Protein AF-A0A4R3L6X6-F1 (afdb_monomer_lite)

Structure (mmCIF, N/CA/C/O backbone):
data_AF-A0A4R3L6X6-F1
#
_entry.id   AF-A0A4R3L6X6-F1
#
loop_
_atom_site.group_PDB
_atom_site.id
_atom_site.type_symbol
_atom_site.label_atom_id
_atom_site.label_alt_id
_atom_site.label_comp_id
_atom_site.label_asym_id
_atom_site.label_entity_id
_atom_site.label_seq_id
_atom_site.pdbx_PDB_ins_code
_atom_site.Cartn_x
_atom_site.Cartn_y
_atom_site.Cartn_z
_atom_site.occupancy
_atom_site.B_iso_or_equiv
_atom_site.auth_seq_id
_atom_site.auth_comp_id
_atom_site.auth_asym_id
_atom_site.auth_atom_id
_atom_site.pdbx_PDB_model_num
ATOM 1 N N . MET A 1 1 ? -3.323 -4.520 37.697 1.00 47.69 1 MET A N 1
ATOM 2 C CA . MET A 1 1 ? -4.246 -3.648 36.949 1.00 47.69 1 MET A CA 1
ATOM 3 C C . MET A 1 1 ? -5.289 -4.576 36.377 1.00 47.69 1 MET A C 1
ATOM 5 O O . MET A 1 1 ? -4.980 -5.301 35.446 1.00 47.69 1 MET A O 1
ATOM 9 N N . ASP A 1 2 ? -6.431 -4.648 37.049 1.00 52.91 2 ASP A N 1
ATOM 10 C CA . ASP A 1 2 ? -7.557 -5.523 36.722 1.00 52.91 2 ASP A CA 1
ATOM 11 C C . ASP A 1 2 ? -8.732 -4.599 36.399 1.00 52.91 2 ASP A C 1
ATOM 13 O O . ASP A 1 2 ? -9.003 -3.689 37.186 1.00 52.91 2 ASP A O 1
ATOM 17 N N . GLY A 1 3 ? -9.368 -4.781 35.240 1.00 54.34 3 GLY A N 1
ATOM 18 C CA . GLY A 1 3 ? -10.555 -4.008 34.848 1.00 54.34 3 GLY A CA 1
ATOM 19 C C . GLY A 1 3 ? -10.477 -3.260 33.514 1.00 54.34 3 GLY A C 1
ATOM 20 O O . GLY A 1 3 ? -10.998 -2.153 33.422 1.00 54.34 3 GLY A O 1
ATOM 21 N N . ALA A 1 4 ? -9.851 -3.830 32.482 1.00 63.88 4 ALA A N 1
ATOM 22 C CA . ALA A 1 4 ? -10.070 -3.375 31.109 1.00 63.88 4 ALA A CA 1
ATOM 23 C C . ALA A 1 4 ? -10.874 -4.444 30.362 1.00 63.88 4 ALA A C 1
ATOM 25 O O . ALA A 1 4 ? -10.351 -5.513 30.053 1.00 63.88 4 ALA A O 1
ATOM 26 N N . GLU A 1 5 ? -12.151 -4.168 30.107 1.00 60.50 5 GLU A N 1
ATOM 27 C CA . GLU A 1 5 ? -12.946 -4.960 29.171 1.00 60.50 5 GLU A CA 1
ATOM 28 C C . GLU A 1 5 ? -12.615 -4.512 27.737 1.00 60.50 5 GLU A C 1
ATOM 30 O O . GLU A 1 5 ? -12.480 -3.307 27.492 1.00 60.50 5 GLU A O 1
ATOM 35 N N . PRO A 1 6 ? -12.435 -5.441 26.780 1.00 65.06 6 PRO A N 1
ATOM 36 C CA . PRO A 1 6 ? -12.197 -5.073 25.392 1.00 65.06 6 PRO A CA 1
ATOM 37 C C . PRO A 1 6 ? -13.411 -4.321 24.841 1.00 65.06 6 PRO A C 1
ATOM 39 O O . PRO A 1 6 ? -14.552 -4.717 25.070 1.00 65.06 6 PRO A O 1
ATOM 42 N N . LEU A 1 7 ? -13.166 -3.243 24.093 1.00 62.31 7 LEU A N 1
ATOM 43 C CA . LEU A 1 7 ? -14.215 -2.530 23.365 1.00 62.31 7 LEU A CA 1
ATOM 44 C C . LEU A 1 7 ? -14.838 -3.493 22.341 1.00 62.31 7 LEU A C 1
ATOM 46 O O . LEU A 1 7 ? -14.224 -3.819 21.326 1.00 62.31 7 LEU A O 1
ATOM 50 N N . THR A 1 8 ? -16.045 -3.975 22.628 1.00 59.41 8 THR A N 1
ATOM 51 C CA . THR A 1 8 ? -16.768 -4.970 21.819 1.00 59.41 8 THR A CA 1
ATOM 52 C C . THR A 1 8 ? -17.422 -4.387 20.563 1.00 59.41 8 THR A C 1
ATOM 54 O O . THR A 1 8 ? -17.894 -5.146 19.727 1.00 59.41 8 THR A O 1
ATOM 57 N N . ASP A 1 9 ? -17.399 -3.063 20.387 1.00 61.09 9 ASP A N 1
ATOM 58 C CA . ASP A 1 9 ? -18.007 -2.353 19.250 1.00 61.09 9 ASP A CA 1
ATOM 59 C C . ASP A 1 9 ? -16.953 -1.857 18.243 1.00 61.09 9 ASP A C 1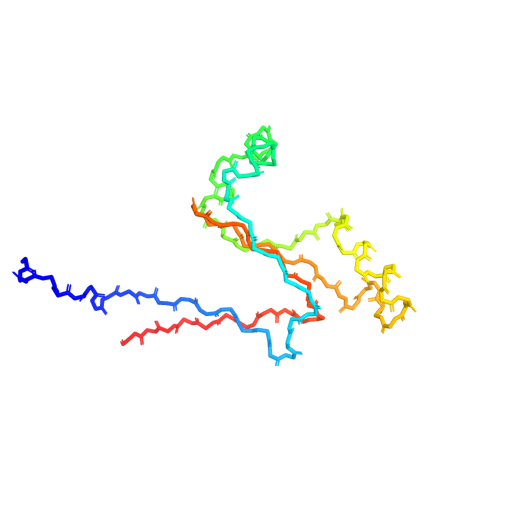
ATOM 61 O O . ASP A 1 9 ? -16.968 -0.718 17.772 1.00 61.09 9 ASP A O 1
ATOM 65 N N . THR A 1 10 ? -15.956 -2.695 17.948 1.00 71.75 10 THR A N 1
ATOM 66 C CA . THR A 1 10 ? -14.983 -2.381 16.895 1.00 71.75 10 THR A CA 1
ATOM 67 C C . THR A 1 10 ? -15.480 -2.937 15.569 1.00 71.75 10 THR A C 1
ATOM 69 O O . THR A 1 10 ? -15.375 -4.128 15.289 1.00 71.75 10 THR A O 1
ATOM 72 N N . LYS A 1 11 ? -16.021 -2.056 14.720 1.00 78.56 11 LYS A N 1
ATOM 73 C CA . LYS A 1 11 ? -16.269 -2.396 13.314 1.00 78.56 11 LYS A CA 1
ATOM 74 C C . LYS A 1 11 ? -14.946 -2.758 12.661 1.00 78.56 11 LYS A C 1
ATOM 76 O O . LYS A 1 11 ? -14.022 -1.943 12.631 1.00 78.56 11 LYS A O 1
ATOM 81 N N . LYS A 1 12 ? -14.864 -3.962 12.108 1.00 85.75 12 LYS A N 1
ATOM 82 C CA . LYS A 1 12 ? -13.665 -4.439 11.427 1.00 85.75 12 LYS A CA 1
ATOM 83 C C . LYS A 1 12 ? -13.908 -4.445 9.924 1.00 85.75 12 LYS A C 1
ATOM 85 O O . LYS A 1 12 ? -14.891 -4.990 9.436 1.00 85.75 12 LYS A O 1
ATOM 90 N N . ILE A 1 13 ? -12.995 -3.826 9.181 1.00 88.38 13 ILE A N 1
ATOM 91 C CA . ILE A 1 13 ? -12.999 -3.852 7.716 1.00 88.38 13 ILE A CA 1
ATOM 92 C C . ILE A 1 13 ? -11.895 -4.804 7.272 1.00 88.38 13 ILE A C 1
ATOM 94 O O . ILE A 1 13 ? -10.739 -4.652 7.663 1.00 88.38 13 ILE A O 1
ATOM 98 N N . VAL A 1 14 ? -12.251 -5.799 6.465 1.00 91.19 14 VAL A N 1
ATOM 99 C CA . VAL A 1 14 ? -11.319 -6.785 5.918 1.00 91.19 14 VAL A CA 1
ATOM 100 C C . VAL A 1 14 ? -11.187 -6.572 4.418 1.00 91.19 14 VAL A C 1
ATOM 102 O O . VAL A 1 14 ? -12.180 -6.581 3.695 1.00 91.19 14 VAL A O 1
ATOM 105 N N . PHE A 1 15 ? -9.947 -6.430 3.956 1.00 92.44 15 PHE A N 1
ATOM 106 C CA . PHE A 1 15 ? -9.597 -6.404 2.539 1.00 92.44 15 PHE A CA 1
ATOM 107 C C . PHE A 1 15 ? -9.010 -7.759 2.155 1.00 92.44 15 PHE A C 1
ATOM 109 O O . PHE A 1 15 ? -7.914 -8.114 2.589 1.00 92.44 15 PHE A O 1
ATOM 116 N N . LYS A 1 16 ? -9.751 -8.538 1.367 1.00 94.44 16 LYS A N 1
ATOM 117 C CA . LYS A 1 16 ? -9.372 -9.902 0.996 1.00 94.44 16 LYS A CA 1
ATOM 118 C C . LYS A 1 16 ? -8.954 -9.974 -0.469 1.00 94.44 16 LYS A C 1
ATOM 120 O O . LYS A 1 16 ? -9.765 -9.767 -1.367 1.00 94.44 16 LYS A O 1
ATOM 125 N N . PHE A 1 17 ? -7.691 -10.310 -0.705 1.00 94.00 17 PHE A N 1
ATOM 126 C CA . PHE A 1 17 ? -7.168 -10.630 -2.032 1.00 94.00 17 PHE A CA 1
ATOM 127 C C . PHE A 1 17 ? -7.345 -12.134 -2.276 1.00 94.00 17 PHE A C 1
ATOM 129 O O . PHE A 1 17 ? -6.497 -12.925 -1.875 1.00 94.00 17 PHE A O 1
ATOM 136 N N . GLU A 1 18 ? -8.477 -12.529 -2.869 1.00 89.25 18 GLU A N 1
ATOM 137 C CA . GLU A 1 18 ? -8.898 -13.941 -3.002 1.00 89.25 18 GLU A CA 1
ATOM 138 C C . GLU A 1 18 ? -7.858 -14.837 -3.686 1.00 89.25 18 GLU A C 1
ATOM 140 O O . GLU A 1 18 ? -7.605 -15.950 -3.237 1.00 89.25 18 GLU A O 1
ATOM 145 N N . GLU A 1 19 ? -7.212 -14.336 -4.738 1.00 87.56 19 GLU A N 1
ATOM 146 C CA . GLU A 1 19 ? -6.183 -15.078 -5.482 1.00 87.56 19 GLU A CA 1
ATOM 147 C C . GLU A 1 19 ? -4.763 -14.830 -4.946 1.00 87.56 19 GLU A C 1
ATOM 149 O O . GLU A 1 19 ? -3.776 -15.261 -5.538 1.00 87.56 19 GLU A O 1
ATOM 154 N N . GLY A 1 20 ? -4.653 -14.140 -3.809 1.00 90.94 20 GLY A N 1
ATOM 155 C CA . GLY A 1 20 ? -3.399 -13.877 -3.124 1.00 90.94 20 GLY A CA 1
ATOM 156 C C . GLY A 1 20 ? -2.731 -12.544 -3.464 1.00 90.94 20 GLY A C 1
ATOM 157 O O . GLY A 1 20 ? -3.168 -11.740 -4.296 1.00 90.94 20 GLY A O 1
ATOM 158 N N . VAL A 1 21 ? -1.638 -12.315 -2.742 1.00 95.94 21 VAL A N 1
ATOM 159 C CA . VAL A 1 21 ? -0.748 -11.163 -2.881 1.00 95.94 21 VAL A CA 1
ATOM 160 C C . VAL A 1 21 ? 0.537 -11.638 -3.549 1.00 95.94 21 VAL A C 1
ATOM 162 O O . VAL A 1 21 ? 1.146 -12.604 -3.097 1.00 95.94 21 VAL A O 1
ATOM 165 N N . LEU A 1 22 ? 0.947 -10.958 -4.618 1.00 96.94 22 LEU A N 1
ATOM 166 C CA . LEU A 1 22 ? 2.158 -11.287 -5.373 1.00 96.94 22 LEU A CA 1
ATOM 167 C C . LEU A 1 22 ? 3.414 -10.688 -4.731 1.00 96.94 22 LEU A C 1
ATOM 169 O O . LEU A 1 22 ? 4.495 -11.266 -4.802 1.00 96.94 22 LEU A O 1
ATOM 173 N N . SER A 1 23 ? 3.278 -9.519 -4.105 1.00 97.44 23 SER A N 1
ATOM 174 C CA . SER A 1 23 ? 4.350 -8.866 -3.355 1.00 97.44 23 SER A CA 1
ATOM 175 C C . SER A 1 23 ? 3.762 -7.969 -2.268 1.00 97.44 23 SER A C 1
ATOM 177 O O . SER A 1 23 ? 2.704 -7.372 -2.467 1.00 97.44 23 SER A O 1
ATOM 179 N N . TYR A 1 24 ? 4.438 -7.895 -1.123 1.00 97.06 24 TYR A N 1
ATOM 180 C CA . TYR A 1 24 ? 3.991 -7.176 0.068 1.00 97.06 24 TYR A CA 1
ATOM 181 C C . TYR A 1 24 ? 5.156 -6.410 0.693 1.00 97.06 24 TYR A C 1
ATOM 183 O O . TYR A 1 24 ? 6.237 -6.973 0.885 1.00 97.06 24 TYR A O 1
ATOM 191 N N . ARG A 1 25 ? 4.916 -5.153 1.071 1.00 97.25 25 ARG A N 1
ATOM 192 C CA . ARG A 1 25 ? 5.789 -4.374 1.955 1.00 97.25 25 ARG A CA 1
ATOM 193 C C . ARG A 1 25 ? 4.962 -3.777 3.082 1.00 97.25 25 ARG A C 1
ATOM 195 O O . ARG A 1 25 ? 3.841 -3.329 2.866 1.00 97.25 25 ARG A O 1
ATOM 202 N N . ASN A 1 26 ? 5.555 -3.740 4.266 1.00 97.31 26 ASN A N 1
ATOM 203 C CA . ASN A 1 26 ? 5.059 -2.990 5.409 1.00 97.31 26 ASN A CA 1
ATOM 204 C C . ASN A 1 26 ? 6.179 -2.061 5.859 1.00 97.31 26 ASN A C 1
ATOM 206 O O . ASN A 1 26 ? 7.333 -2.484 5.960 1.00 97.31 26 ASN A O 1
ATOM 210 N N . THR A 1 27 ? 5.869 -0.788 6.030 1.00 97.44 27 THR A N 1
ATOM 211 C CA . THR A 1 27 ? 6.835 0.222 6.435 1.00 97.44 27 THR A CA 1
ATOM 212 C C . THR A 1 27 ? 6.196 1.125 7.470 1.00 97.44 27 THR A C 1
ATOM 214 O O . THR A 1 27 ? 5.095 1.626 7.260 1.00 97.44 27 THR A O 1
ATOM 217 N N . ASP A 1 28 ? 6.914 1.351 8.566 1.00 96.56 28 ASP A N 1
ATOM 218 C CA . ASP A 1 28 ? 6.568 2.364 9.559 1.00 96.56 28 ASP A CA 1
ATOM 219 C C . ASP A 1 28 ? 6.387 3.734 8.881 1.00 96.56 28 ASP A C 1
ATOM 221 O O . ASP A 1 28 ? 7.228 4.159 8.081 1.00 96.56 28 ASP A O 1
ATOM 225 N N . GLU A 1 29 ? 5.280 4.412 9.184 1.00 92.56 29 GLU A N 1
ATOM 226 C CA . GLU A 1 29 ? 4.913 5.707 8.591 1.00 92.56 29 GLU A CA 1
ATOM 227 C C . GLU A 1 29 ? 6.036 6.745 8.759 1.00 92.56 29 GLU A C 1
ATOM 229 O O . GLU A 1 29 ? 6.378 7.455 7.803 1.00 92.56 29 GLU A O 1
ATOM 234 N N . GLY A 1 30 ? 6.715 6.726 9.911 1.00 95.12 30 GLY A N 1
ATOM 235 C CA . GLY A 1 30 ? 7.805 7.638 10.248 1.00 95.12 30 GLY A CA 1
ATOM 236 C C . GLY A 1 30 ? 9.048 7.444 9.378 1.00 95.12 30 GLY A C 1
ATOM 237 O O . GLY A 1 30 ? 9.852 8.361 9.205 1.00 95.12 30 GLY A O 1
ATOM 238 N N . SER A 1 31 ? 9.189 6.284 8.735 1.00 96.94 31 SER A N 1
ATOM 239 C CA . SER A 1 31 ? 10.238 6.037 7.739 1.00 96.94 31 SER A CA 1
ATOM 240 C C . SER A 1 31 ? 9.911 6.633 6.361 1.00 96.94 31 SER A C 1
ATOM 242 O O . SER A 1 31 ? 10.773 6.677 5.479 1.00 96.94 31 SER A O 1
ATOM 244 N N . LEU A 1 32 ? 8.684 7.124 6.158 1.00 94.38 32 LEU A N 1
ATOM 245 C CA . LEU A 1 32 ? 8.173 7.649 4.891 1.00 94.38 32 LEU A CA 1
ATOM 246 C C . LEU A 1 32 ? 7.816 9.144 4.946 1.00 94.38 32 LEU A C 1
ATOM 248 O O . LEU A 1 32 ? 7.147 9.634 4.036 1.00 94.38 32 LEU A O 1
ATOM 252 N N . ILE A 1 33 ? 8.338 9.902 5.920 1.00 92.88 33 ILE A N 1
ATOM 253 C CA . ILE A 1 33 ? 8.061 11.344 6.114 1.00 92.88 33 ILE A CA 1
ATOM 254 C C . ILE A 1 33 ? 8.157 12.153 4.812 1.00 92.88 33 ILE A C 1
ATOM 256 O O . ILE A 1 33 ? 7.304 12.991 4.537 1.00 92.88 33 ILE A O 1
ATOM 260 N N . LYS A 1 34 ? 9.156 11.893 3.956 1.00 94.38 34 LYS A N 1
ATOM 261 C CA . LYS A 1 34 ? 9.286 12.603 2.669 1.00 94.38 34 LYS A CA 1
ATOM 262 C C . LYS A 1 34 ? 8.097 12.347 1.731 1.00 94.38 34 LYS A C 1
ATOM 264 O O . LYS A 1 34 ? 7.669 13.264 1.034 1.00 94.38 34 LYS A O 1
ATOM 269 N N . LYS A 1 35 ? 7.583 11.112 1.690 1.00 90.50 35 LYS A N 1
ATOM 270 C CA . LYS A 1 35 ? 6.417 10.727 0.878 1.00 90.50 35 LYS A CA 1
ATOM 271 C C . LYS A 1 35 ? 5.159 11.416 1.412 1.00 90.50 35 LYS A C 1
ATOM 273 O O . LYS A 1 35 ? 4.388 11.948 0.626 1.00 90.50 35 LYS A O 1
ATOM 278 N N . LEU A 1 36 ? 4.991 11.464 2.728 1.00 90.00 36 LEU A N 1
ATOM 279 C CA . LEU A 1 36 ? 3.825 12.073 3.373 1.00 90.00 36 LEU A CA 1
ATOM 280 C C . LEU A 1 36 ? 3.835 13.593 3.259 1.00 90.00 36 LEU A C 1
ATOM 282 O O . LEU A 1 36 ? 2.818 14.186 2.924 1.00 90.00 36 LEU A O 1
ATOM 286 N N . TYR A 1 37 ? 5.007 14.214 3.400 1.00 92.12 37 TYR A N 1
ATOM 287 C CA . TYR A 1 37 ? 5.185 15.633 3.112 1.00 92.12 37 TYR A CA 1
ATOM 288 C C . TYR A 1 37 ? 4.851 15.961 1.651 1.00 92.12 37 TYR A C 1
ATOM 290 O O . TYR A 1 37 ? 4.175 16.946 1.381 1.00 92.12 37 TYR A O 1
ATOM 298 N N . TYR A 1 38 ? 5.271 15.124 0.695 1.00 92.19 38 TYR A N 1
ATOM 299 C CA . TYR A 1 38 ? 4.857 15.287 -0.701 1.00 92.19 38 TYR A CA 1
ATOM 300 C C . TYR A 1 38 ? 3.332 15.202 -0.852 1.00 92.19 38 TYR A C 1
ATOM 302 O O . TYR A 1 38 ? 2.752 16.024 -1.558 1.00 92.19 38 TYR A O 1
ATOM 310 N N . LEU A 1 39 ? 2.681 14.243 -0.184 1.00 90.69 39 LEU A N 1
ATOM 311 C CA . LEU A 1 39 ? 1.225 14.144 -0.216 1.00 90.69 39 LEU A CA 1
ATOM 312 C C . LEU A 1 39 ? 0.576 15.413 0.331 1.00 90.69 39 LEU A C 1
ATOM 314 O O . LEU A 1 39 ? -0.274 15.945 -0.358 1.00 90.69 39 LEU A O 1
ATOM 318 N N . ASP A 1 40 ? 1.032 15.938 1.466 1.00 90.88 40 ASP A N 1
ATOM 319 C CA . ASP A 1 40 ? 0.509 17.167 2.080 1.00 90.88 40 ASP A CA 1
ATOM 32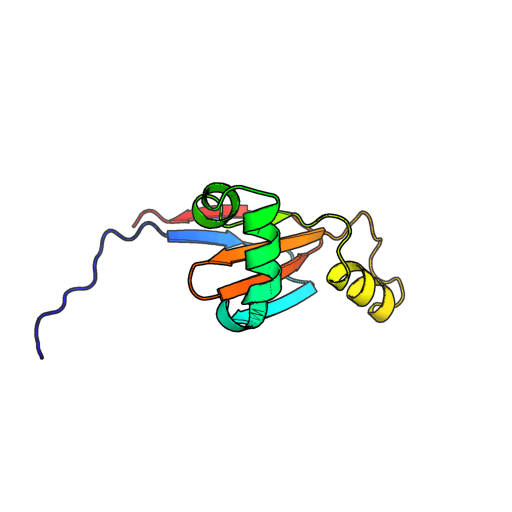0 C C . ASP A 1 40 ? 0.704 18.431 1.215 1.00 90.88 40 ASP A C 1
ATOM 322 O O . ASP A 1 40 ? -0.122 19.338 1.202 1.00 90.88 40 ASP A O 1
ATOM 326 N N . GLN A 1 41 ? 1.793 18.506 0.443 1.00 94.38 41 GLN A N 1
ATOM 327 C CA . GLN A 1 41 ? 2.035 19.644 -0.454 1.00 94.38 41 GLN A CA 1
ATOM 328 C C . GLN A 1 41 ? 1.170 19.617 -1.721 1.00 94.38 41 GLN A C 1
ATOM 330 O O . GLN A 1 41 ? 0.909 20.665 -2.314 1.00 94.38 41 GLN A O 1
ATOM 335 N N . HIS A 1 42 ? 0.768 18.430 -2.176 1.00 93.06 42 HIS A N 1
ATOM 336 C CA . HIS A 1 42 ? 0.044 18.249 -3.438 1.00 93.06 42 HIS A CA 1
ATOM 337 C C . HIS A 1 42 ? -1.439 17.912 -3.251 1.00 93.06 42 HIS A C 1
ATOM 339 O O . HIS A 1 42 ? -2.235 18.117 -4.168 1.00 93.06 42 HIS A O 1
ATOM 345 N N . TYR A 1 43 ? -1.801 17.417 -2.074 1.00 87.94 43 TYR A N 1
ATOM 346 C CA . TYR A 1 43 ? -3.126 16.986 -1.664 1.00 87.94 43 TYR A CA 1
ATOM 347 C C . TYR A 1 43 ? -3.351 17.441 -0.216 1.00 87.94 43 TYR A C 1
ATOM 349 O O . TYR A 1 43 ? -2.411 17.556 0.558 1.00 87.94 43 TYR A O 1
ATOM 357 N N . ASP A 1 44 ? -4.595 17.698 0.175 1.00 87.12 44 ASP A N 1
ATOM 358 C CA . ASP A 1 44 ? -4.900 18.029 1.574 1.00 87.12 44 ASP A CA 1
ATOM 359 C C . ASP A 1 44 ? -4.593 16.827 2.494 1.00 87.12 44 ASP A C 1
ATOM 361 O O . ASP A 1 44 ? -4.732 15.677 2.074 1.00 87.12 44 ASP A O 1
ATOM 365 N N . THR A 1 45 ? -4.249 17.062 3.763 1.00 85.31 45 THR A N 1
ATOM 366 C CA . THR A 1 45 ? -4.112 16.015 4.790 1.00 85.31 45 THR A CA 1
ATOM 367 C C . THR A 1 45 ? -5.355 15.117 4.861 1.00 85.31 45 THR A C 1
ATOM 369 O O . THR A 1 45 ? -5.242 13.908 5.081 1.00 85.31 45 THR A O 1
ATOM 372 N N . ALA A 1 46 ? -6.549 15.663 4.605 1.00 87.25 46 ALA A N 1
ATOM 373 C CA . ALA A 1 46 ? -7.788 14.882 4.535 1.00 87.25 46 ALA A CA 1
ATOM 374 C C . ALA A 1 46 ? -7.735 13.758 3.477 1.00 87.25 46 ALA A C 1
ATOM 376 O O . ALA A 1 46 ? -8.325 12.696 3.667 1.00 87.25 46 ALA A O 1
ATOM 377 N N . PHE A 1 47 ? -6.970 13.941 2.393 1.00 87.12 47 PHE A N 1
ATOM 378 C CA . PHE A 1 47 ? -6.864 12.972 1.301 1.00 87.12 47 PHE A CA 1
ATOM 379 C C . PHE A 1 47 ? -6.370 11.605 1.777 1.00 87.12 47 PHE A C 1
ATOM 381 O O . PHE A 1 47 ? -6.959 10.597 1.405 1.00 87.12 47 PHE A O 1
ATOM 388 N N . TYR A 1 48 ? -5.315 11.568 2.596 1.00 84.62 48 TYR A N 1
ATOM 389 C CA . TYR A 1 48 ? -4.684 10.324 3.053 1.00 84.62 48 TYR A CA 1
ATOM 390 C C . TYR A 1 48 ? -5.022 9.947 4.499 1.00 84.62 48 TYR A C 1
ATOM 392 O O . TYR A 1 48 ? -4.653 8.861 4.941 1.00 84.62 48 TYR A O 1
ATOM 400 N N . SER A 1 49 ? -5.717 10.822 5.234 1.00 83.94 49 SER A N 1
ATOM 401 C CA . SER A 1 49 ? -6.183 10.538 6.597 1.00 83.94 49 SER A CA 1
ATOM 402 C C . SER A 1 49 ? -7.636 10.044 6.658 1.00 83.94 49 SER A C 1
ATOM 404 O O . SER A 1 49 ? -7.956 9.255 7.544 1.00 83.94 49 SER A O 1
ATOM 406 N N . GLU A 1 50 ? -8.505 10.425 5.709 1.00 85.31 50 GLU A N 1
ATOM 407 C CA . GLU A 1 50 ? -9.895 9.932 5.635 1.00 85.31 50 GLU A CA 1
ATOM 408 C C . GLU A 1 50 ? -10.052 8.695 4.737 1.00 85.31 50 GLU A C 1
ATOM 410 O O . GLU A 1 50 ? -10.959 7.882 4.934 1.00 85.31 50 GLU A O 1
ATOM 415 N N . TRP A 1 51 ? -9.155 8.523 3.764 1.00 78.31 51 TRP A N 1
ATOM 416 C CA . TRP A 1 51 ? -9.122 7.371 2.867 1.00 78.31 51 TRP A CA 1
ATOM 417 C C . TRP A 1 51 ? -7.861 6.564 3.131 1.00 78.31 51 TRP A C 1
ATOM 419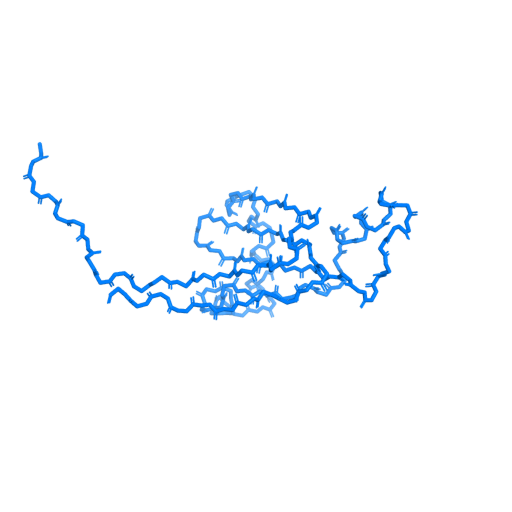 O O . TRP A 1 51 ? -6.758 7.093 3.064 1.00 78.31 51 TRP A O 1
ATOM 429 N N . THR A 1 52 ? -8.013 5.270 3.414 1.00 83.31 52 THR A N 1
ATOM 430 C CA . THR A 1 52 ? -6.855 4.417 3.714 1.00 83.31 52 THR A CA 1
ATOM 431 C C . THR A 1 52 ? -6.310 3.704 2.478 1.00 83.31 52 THR A C 1
ATOM 433 O O . THR A 1 52 ? -5.107 3.521 2.392 1.00 83.31 52 THR A O 1
ATOM 436 N N . LEU A 1 53 ? -7.147 3.330 1.499 1.00 91.75 53 LEU A N 1
ATOM 437 C CA . LEU A 1 53 ? -6.751 2.486 0.362 1.00 91.75 53 LEU A CA 1
ATOM 438 C C . LEU A 1 53 ? -6.673 3.264 -0.957 1.00 91.75 53 LEU A C 1
ATOM 440 O O . LEU A 1 53 ? -7.664 3.828 -1.419 1.00 91.75 53 LEU A O 1
ATOM 444 N N . PHE A 1 54 ? -5.524 3.171 -1.623 1.00 93.06 54 PHE A N 1
ATOM 445 C CA . PHE A 1 54 ? -5.245 3.807 -2.907 1.00 93.06 54 PHE A CA 1
ATOM 446 C C . PHE A 1 54 ? -4.739 2.805 -3.939 1.00 93.06 54 PHE A C 1
ATOM 448 O O . PHE A 1 54 ? -4.015 1.867 -3.614 1.00 93.06 54 PHE A O 1
ATOM 455 N N . LYS A 1 55 ? -5.063 3.048 -5.212 1.00 94.62 55 LYS A N 1
ATOM 456 C CA . LYS A 1 55 ? -4.387 2.416 -6.352 1.00 94.62 55 LYS A CA 1
ATOM 457 C C . LYS A 1 55 ? -3.310 3.365 -6.869 1.00 94.62 55 LYS A C 1
ATOM 459 O O . LYS A 1 55 ? -3.623 4.475 -7.297 1.00 94.62 55 LYS A O 1
ATOM 464 N N . VAL A 1 56 ? -2.057 2.927 -6.862 1.00 94.75 56 VAL A N 1
ATOM 465 C CA . VAL A 1 56 ? -0.916 3.750 -7.278 1.00 94.75 56 VAL A CA 1
ATOM 466 C C . VAL A 1 56 ? -0.800 3.763 -8.796 1.00 94.75 56 VAL A C 1
ATOM 468 O O . VAL A 1 56 ? -0.897 2.731 -9.458 1.00 94.75 56 VAL A O 1
ATOM 471 N N . LYS A 1 57 ? -0.562 4.946 -9.360 1.00 93.50 57 LYS A N 1
ATOM 472 C CA . LYS A 1 57 ? -0.234 5.128 -10.778 1.00 93.50 57 LYS A CA 1
ATOM 473 C C . LYS A 1 57 ? 1.256 5.393 -10.932 1.00 93.50 57 LYS A C 1
ATOM 475 O O . LYS A 1 57 ? 1.855 6.004 -10.057 1.00 93.50 57 LYS A O 1
ATOM 480 N N . HIS A 1 58 ? 1.834 4.917 -12.038 1.00 93.06 58 HIS A N 1
ATOM 481 C CA . HIS A 1 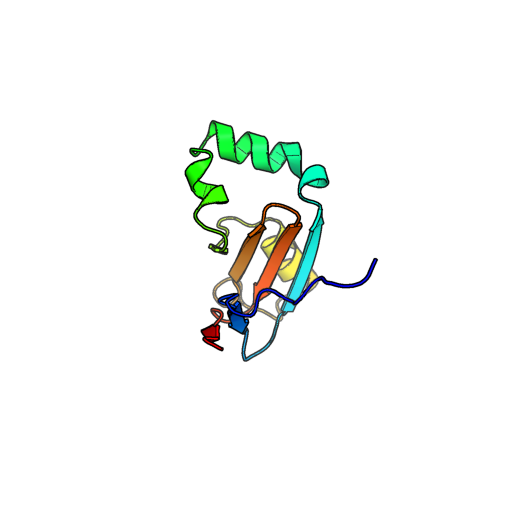58 ? 3.267 5.054 -12.337 1.00 93.06 58 HIS A CA 1
ATOM 482 C C . HIS A 1 58 ? 4.160 4.542 -11.194 1.00 93.06 58 HIS A C 1
ATOM 484 O O . HIS A 1 58 ? 5.029 5.246 -10.695 1.00 93.06 58 HIS A O 1
ATOM 490 N N . SER A 1 59 ? 3.892 3.320 -10.727 1.00 95.94 59 SER A N 1
ATOM 491 C CA . SER A 1 59 ? 4.577 2.765 -9.564 1.00 95.94 59 SER A CA 1
ATOM 492 C C . SER A 1 59 ? 5.955 2.194 -9.906 1.00 95.94 59 SER A C 1
ATOM 494 O O . SER A 1 59 ? 6.048 1.184 -10.601 1.00 95.94 59 SER A O 1
ATOM 496 N N . ASP A 1 60 ? 6.997 2.753 -9.287 1.00 96.38 60 ASP A N 1
ATOM 497 C CA . ASP A 1 60 ? 8.357 2.193 -9.340 1.00 96.38 60 ASP A CA 1
ATOM 498 C C . ASP A 1 60 ? 8.425 0.787 -8.731 1.00 96.38 60 ASP A C 1
ATOM 500 O O . ASP A 1 60 ? 9.098 -0.095 -9.255 1.00 96.38 60 ASP A O 1
ATOM 504 N N . TYR A 1 61 ? 7.685 0.547 -7.642 1.00 97.50 61 TYR A N 1
ATOM 505 C CA . TYR A 1 61 ? 7.605 -0.774 -7.019 1.00 97.50 61 TYR A CA 1
ATOM 506 C C . TYR A 1 61 ? 7.000 -1.824 -7.964 1.00 97.50 61 TYR A C 1
ATOM 508 O O . TYR A 1 61 ? 7.550 -2.917 -8.093 1.00 97.50 61 TYR A O 1
ATOM 516 N N . LEU A 1 62 ? 5.918 -1.483 -8.673 1.00 97.62 62 LEU A N 1
ATOM 517 C CA . LEU A 1 62 ? 5.346 -2.364 -9.690 1.00 97.62 62 LEU A CA 1
ATOM 518 C C . LEU A 1 62 ? 6.313 -2.588 -10.858 1.00 97.62 62 LEU A C 1
ATOM 520 O O . LEU A 1 62 ? 6.429 -3.713 -11.332 1.00 97.62 62 LEU A O 1
ATOM 524 N N . GLY A 1 63 ? 7.016 -1.538 -11.296 1.00 97.19 63 GLY A N 1
ATOM 525 C CA . GLY A 1 63 ? 8.040 -1.632 -12.337 1.00 97.19 63 GLY A CA 1
ATOM 526 C C . GLY A 1 63 ? 9.144 -2.623 -11.969 1.00 97.19 63 GLY A C 1
ATOM 527 O O . GLY A 1 63 ? 9.393 -3.560 -12.722 1.00 97.19 63 GLY A O 1
ATOM 528 N N . TRP A 1 64 ? 9.718 -2.476 -10.771 1.00 97.56 64 TRP A N 1
ATOM 529 C CA . TRP A 1 64 ? 10.706 -3.410 -10.227 1.00 97.56 64 TRP A CA 1
ATOM 530 C C . TRP A 1 64 ? 10.171 -4.848 -10.165 1.00 97.56 64 TRP A C 1
ATOM 532 O O . TRP A 1 64 ? 10.849 -5.773 -10.599 1.00 97.56 64 TRP A O 1
ATOM 542 N N . PHE A 1 65 ? 8.946 -5.050 -9.670 1.00 97.69 65 PHE A N 1
ATOM 543 C CA . PHE A 1 65 ? 8.352 -6.387 -9.566 1.00 97.69 65 PHE A CA 1
ATOM 544 C C . PHE A 1 65 ? 8.157 -7.049 -10.940 1.00 97.69 65 PHE A C 1
ATOM 546 O O . PHE A 1 65 ? 8.430 -8.237 -11.113 1.00 97.69 65 PHE A O 1
ATOM 553 N N . LEU A 1 66 ? 7.687 -6.291 -11.933 1.00 96.88 66 LEU A N 1
ATOM 554 C CA . LEU A 1 66 ? 7.499 -6.779 -13.301 1.00 96.88 66 LEU A CA 1
ATOM 555 C C . LEU A 1 66 ? 8.828 -7.138 -13.975 1.00 96.88 66 LEU A C 1
ATOM 557 O O . LEU A 1 66 ? 8.902 -8.145 -14.677 1.00 96.88 66 LEU A O 1
ATOM 561 N N . GLU A 1 67 ? 9.869 -6.339 -13.743 1.00 96.31 67 GLU A N 1
ATOM 562 C CA . GLU A 1 67 ? 11.220 -6.609 -14.234 1.00 96.31 67 GLU A CA 1
ATOM 563 C C . GLU A 1 67 ? 11.796 -7.887 -13.606 1.00 96.31 67 GLU A C 1
ATOM 565 O O . GLU A 1 67 ? 12.198 -8.801 -14.326 1.00 96.31 67 GLU A O 1
ATOM 570 N N . ASP A 1 68 ? 11.753 -7.998 -12.276 1.00 97.00 68 ASP A N 1
ATOM 571 C CA . ASP A 1 68 ? 12.326 -9.130 -11.535 1.00 97.00 68 ASP A CA 1
ATOM 572 C C . ASP A 1 68 ? 11.569 -10.442 -11.807 1.00 97.00 68 ASP A C 1
ATOM 574 O O . ASP A 1 68 ? 12.153 -11.520 -11.915 1.00 97.00 68 ASP A O 1
ATOM 578 N N . SER A 1 69 ? 10.256 -10.350 -12.041 1.00 96.12 69 SER A N 1
ATOM 579 C CA . SER A 1 69 ? 9.427 -11.494 -12.441 1.00 96.12 69 SER A CA 1
ATOM 580 C C . SER A 1 69 ? 9.641 -11.956 -13.888 1.00 96.12 69 SER A C 1
ATOM 582 O O . SER A 1 69 ? 8.988 -12.907 -14.315 1.00 96.12 69 SER A O 1
ATOM 584 N N . SER A 1 70 ? 10.548 -11.333 -14.653 1.00 93.44 70 SER A N 1
ATOM 585 C CA . SER A 1 70 ? 10.970 -11.790 -15.987 1.00 93.44 70 SER A CA 1
ATOM 586 C C . SER A 1 70 ? 9.808 -12.050 -16.963 1.00 93.44 70 SER A C 1
ATOM 588 O O . SER A 1 70 ? 9.842 -12.989 -17.758 1.00 93.44 70 SER A O 1
ATOM 590 N N . GLY A 1 71 ? 8.759 -11.222 -16.905 1.00 89.06 71 GLY A N 1
ATOM 591 C CA . GLY A 1 71 ? 7.609 -11.302 -17.815 1.00 89.06 71 GLY A CA 1
ATOM 592 C C . GLY A 1 71 ? 6.563 -12.371 -17.476 1.00 89.06 71 GLY A C 1
ATOM 593 O O . GLY A 1 71 ? 5.686 -12.625 -18.298 1.00 89.06 71 GLY A O 1
ATOM 594 N N . ILE A 1 72 ? 6.610 -12.977 -16.283 1.00 95.50 72 ILE A N 1
ATOM 595 C CA . ILE A 1 72 ? 5.563 -13.905 -15.805 1.00 95.50 72 ILE A CA 1
ATOM 596 C C . ILE A 1 72 ? 4.195 -13.208 -15.706 1.00 95.50 72 ILE A C 1
ATOM 598 O O . ILE A 1 72 ? 3.161 -13.844 -15.911 1.00 95.50 72 ILE A O 1
ATOM 602 N N . TYR A 1 73 ? 4.183 -11.905 -15.415 1.00 94.75 73 TYR A N 1
ATOM 603 C CA . TYR A 1 73 ? 2.966 -11.109 -15.282 1.00 94.75 73 TYR A CA 1
ATOM 604 C C . TYR A 1 73 ? 2.897 -10.026 -16.360 1.00 94.75 73 TYR A C 1
ATOM 606 O O . TYR A 1 73 ? 3.857 -9.290 -16.588 1.00 94.75 73 TYR A O 1
ATOM 614 N N . GLU A 1 74 ? 1.734 -9.886 -16.997 1.00 92.12 74 GLU A N 1
ATOM 615 C CA . GLU A 1 74 ? 1.465 -8.770 -17.906 1.00 92.12 74 GLU A CA 1
ATOM 616 C C . GLU A 1 74 ? 1.222 -7.482 -17.105 1.00 92.12 74 GLU A C 1
ATOM 618 O O . GLU A 1 74 ? 0.446 -7.463 -16.148 1.00 92.12 74 GLU A O 1
ATOM 623 N N . SER A 1 75 ? 1.834 -6.371 -17.522 1.00 90.12 75 SER A N 1
ATOM 624 C CA . SER A 1 75 ? 1.772 -5.093 -16.794 1.00 90.12 75 SER A CA 1
ATOM 625 C C . SER A 1 75 ? 0.364 -4.503 -16.653 1.00 90.12 75 SER A C 1
ATOM 627 O O . SER A 1 75 ? 0.119 -3.708 -15.753 1.00 90.12 75 SER A O 1
ATOM 629 N N . ASN A 1 76 ? -0.576 -4.892 -17.517 1.00 91.88 76 ASN A N 1
ATOM 630 C CA . ASN A 1 76 ? -1.986 -4.490 -17.470 1.00 91.88 76 ASN A CA 1
ATOM 631 C C . ASN A 1 76 ? -2.870 -5.442 -16.637 1.00 91.88 76 ASN A C 1
ATOM 633 O O . ASN A 1 76 ? -4.079 -5.220 -16.551 1.00 91.88 76 ASN A O 1
ATOM 637 N N . LYS A 1 77 ? -2.298 -6.511 -16.069 1.00 94.19 77 LYS A N 1
ATOM 638 C CA . LYS A 1 77 ? -2.998 -7.506 -15.241 1.00 94.19 77 LYS A CA 1
ATOM 639 C C . LYS A 1 77 ? -2.630 -7.437 -13.770 1.00 94.19 77 LYS A C 1
ATOM 641 O O . LYS A 1 77 ? -3.242 -8.143 -12.983 1.00 94.19 77 LYS A O 1
ATOM 646 N N . VAL A 1 78 ? -1.658 -6.613 -13.396 1.00 95.75 78 VAL A N 1
ATOM 647 C CA . VAL A 1 78 ? -1.216 -6.441 -12.012 1.00 95.75 78 VAL A CA 1
ATOM 648 C C . VAL A 1 78 ? -1.288 -4.982 -11.607 1.00 95.75 78 VAL A C 1
ATOM 650 O O . VAL A 1 78 ? -1.017 -4.079 -12.394 1.00 95.75 78 VAL A O 1
ATOM 653 N N . GLU A 1 79 ? -1.681 -4.751 -10.363 1.00 97.12 79 GLU A N 1
ATOM 654 C CA . GLU A 1 79 ? -1.918 -3.422 -9.819 1.00 97.12 79 GLU A CA 1
ATOM 655 C C . GLU A 1 79 ? -1.201 -3.280 -8.480 1.00 97.12 79 GLU A C 1
ATOM 657 O O . GLU A 1 79 ? -1.074 -4.242 -7.718 1.00 97.12 79 GLU A O 1
ATOM 662 N N . HIS A 1 80 ? -0.756 -2.058 -8.193 1.00 97.88 80 HIS A N 1
ATOM 663 C CA . HIS A 1 80 ? -0.166 -1.700 -6.911 1.00 97.88 80 HIS A CA 1
ATOM 664 C C . HIS A 1 80 ? -1.189 -0.940 -6.061 1.00 97.88 80 HIS A C 1
ATOM 666 O O . HIS A 1 80 ? -1.699 0.112 -6.459 1.00 97.88 80 HIS A O 1
ATOM 672 N N . TYR A 1 81 ? -1.469 -1.482 -4.882 1.00 97.12 81 TYR A N 1
ATOM 673 C CA . T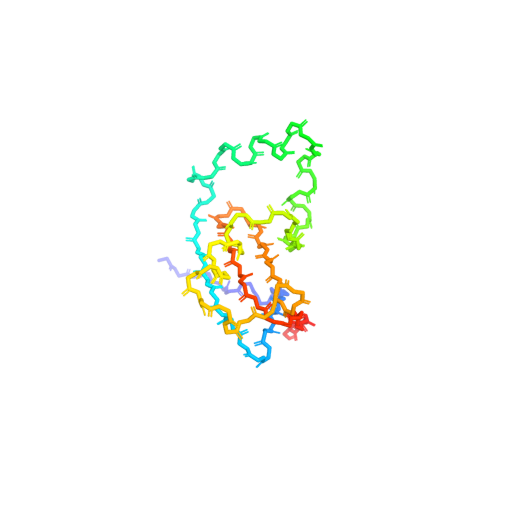YR A 1 81 ? -2.341 -0.922 -3.863 1.00 97.12 81 TYR A CA 1
ATOM 674 C C . TYR A 1 81 ? -1.527 -0.450 -2.665 1.00 97.12 81 TYR A C 1
ATOM 676 O O . TYR A 1 81 ? -0.582 -1.123 -2.262 1.00 97.12 81 TYR A O 1
ATOM 684 N N . VAL A 1 82 ? -1.920 0.672 -2.071 1.00 96.00 82 VAL A N 1
ATOM 685 C CA . VAL A 1 82 ? -1.306 1.195 -0.849 1.00 96.00 82 VAL A CA 1
ATOM 686 C C . VAL A 1 82 ? -2.380 1.435 0.192 1.00 96.00 82 VAL A C 1
ATOM 688 O O . VAL A 1 82 ? -3.373 2.099 -0.099 1.00 96.00 82 VAL A O 1
ATOM 691 N N . PHE A 1 83 ? -2.155 0.914 1.394 1.00 94.81 83 PHE A N 1
ATOM 692 C CA . PHE A 1 83 ? -2.877 1.296 2.595 1.00 94.81 83 PHE A CA 1
ATOM 693 C C . PHE A 1 83 ? -2.035 2.293 3.379 1.00 94.81 83 PHE A C 1
ATOM 695 O O . PHE A 1 83 ? -0.894 1.990 3.722 1.00 94.81 83 PHE A O 1
ATOM 702 N N . ILE A 1 84 ? -2.590 3.465 3.663 1.00 92.88 84 ILE A N 1
ATOM 703 C CA . ILE A 1 84 ? -1.996 4.453 4.562 1.00 92.88 84 ILE A CA 1
ATOM 704 C C . ILE A 1 84 ? -2.796 4.412 5.858 1.00 92.88 84 ILE A C 1
ATOM 706 O O . ILE A 1 84 ? -4.015 4.595 5.860 1.00 92.88 84 ILE A O 1
ATOM 710 N N . THR A 1 85 ? -2.111 4.122 6.955 1.00 90.12 85 THR A N 1
ATOM 711 C CA . THR A 1 85 ? -2.668 4.142 8.308 1.00 90.12 85 THR A CA 1
ATOM 712 C C . THR A 1 85 ? -1.809 5.054 9.185 1.00 90.12 85 THR A C 1
ATOM 714 O O . THR A 1 85 ? -0.685 5.373 8.799 1.00 90.12 85 THR A O 1
ATOM 717 N N . PRO A 1 86 ? -2.280 5.450 10.380 1.00 88.19 86 PRO A N 1
ATOM 718 C CA . PRO A 1 86 ? -1.492 6.301 11.272 1.00 88.19 86 PRO A CA 1
ATOM 719 C C . PRO A 1 86 ? -0.152 5.705 11.731 1.00 88.19 86 PRO A C 1
ATOM 721 O O . PRO A 1 86 ? 0.690 6.447 12.217 1.00 88.19 86 PRO A O 1
ATOM 724 N N . ASN A 1 87 ? 0.031 4.384 11.620 1.00 90.00 87 ASN A N 1
ATOM 725 C CA . ASN A 1 87 ? 1.230 3.695 12.112 1.00 90.00 87 ASN A CA 1
ATOM 726 C C . ASN A 1 87 ? 2.053 3.071 10.977 1.00 90.00 87 ASN A C 1
ATOM 728 O O . ASN A 1 87 ? 3.274 2.983 11.057 1.00 90.00 87 ASN A O 1
ATOM 732 N N . GLU A 1 88 ? 1.384 2.610 9.921 1.00 93.50 88 GLU A N 1
ATOM 733 C CA . GLU A 1 88 ? 1.993 1.787 8.880 1.00 93.50 88 GLU A CA 1
ATOM 734 C C . GLU A 1 88 ? 1.509 2.203 7.493 1.00 93.50 88 GLU A C 1
ATOM 736 O O . GLU A 1 88 ? 0.328 2.509 7.282 1.00 93.50 88 GLU A O 1
ATOM 741 N N . VAL A 1 89 ? 2.418 2.126 6.527 1.00 95.56 89 VAL A N 1
ATOM 742 C CA . VAL A 1 89 ? 2.109 2.129 5.102 1.00 95.56 89 VAL A CA 1
ATOM 743 C C . VAL A 1 89 ? 2.329 0.720 4.570 1.00 95.56 89 VAL A C 1
ATOM 745 O O . VAL A 1 89 ? 3.440 0.187 4.608 1.00 95.56 89 VAL A O 1
ATOM 748 N N . ILE A 1 90 ? 1.260 0.118 4.060 1.00 96.50 90 ILE A N 1
A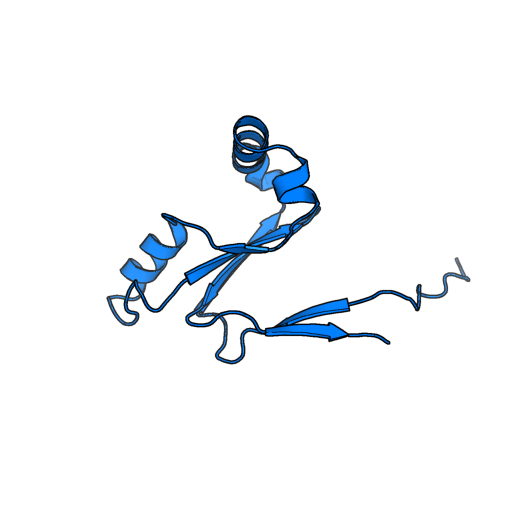TOM 749 C CA . ILE A 1 90 ? 1.275 -1.236 3.512 1.00 96.50 90 ILE A CA 1
ATOM 750 C C . ILE A 1 90 ? 1.147 -1.144 1.996 1.00 96.50 90 ILE A C 1
ATOM 752 O O . ILE A 1 90 ? 0.170 -0.607 1.485 1.00 96.50 90 ILE A O 1
ATOM 756 N N . GLU A 1 91 ? 2.110 -1.695 1.269 1.00 97.50 91 GLU A N 1
ATOM 757 C CA . GLU A 1 91 ? 2.135 -1.722 -0.193 1.00 97.50 91 GLU A CA 1
ATOM 758 C C . GLU A 1 91 ? 1.906 -3.164 -0.676 1.00 97.50 91 GLU A C 1
ATOM 760 O O . GLU A 1 91 ? 2.572 -4.095 -0.222 1.00 97.50 91 GLU A O 1
ATOM 765 N N . ILE A 1 92 ? 0.954 -3.365 -1.589 1.00 97.81 92 ILE A N 1
ATOM 766 C CA . ILE A 1 92 ? 0.529 -4.679 -2.088 1.00 97.81 92 ILE A CA 1
ATOM 767 C C . ILE A 1 92 ? 0.514 -4.676 -3.611 1.00 97.81 92 ILE A C 1
ATOM 769 O O . ILE A 1 92 ? -0.155 -3.849 -4.225 1.00 97.81 92 ILE A O 1
ATOM 773 N N . ILE A 1 93 ? 1.169 -5.656 -4.226 1.00 97.94 93 ILE A N 1
ATOM 774 C CA . ILE A 1 93 ? 0.991 -5.969 -5.646 1.00 97.94 93 ILE A CA 1
ATOM 775 C C . ILE A 1 93 ? 0.080 -7.188 -5.759 1.00 97.94 93 ILE A C 1
ATOM 777 O O . ILE A 1 93 ? 0.355 -8.235 -5.168 1.00 97.94 93 ILE A O 1
ATOM 781 N N . SER A 1 94 ? -1.006 -7.067 -6.519 1.00 97.19 94 SER A N 1
ATOM 782 C CA . SER A 1 94 ? -1.920 -8.180 -6.791 1.00 97.19 94 SER A CA 1
ATOM 783 C C . SER A 1 94 ? -2.510 -8.079 -8.194 1.00 97.19 94 SER A C 1
ATOM 785 O O . SER A 1 94 ? -2.633 -6.989 -8.756 1.00 97.19 94 SER A O 1
ATOM 787 N N . ALA A 1 95 ? -2.889 -9.229 -8.752 1.00 95.12 95 ALA A N 1
ATOM 788 C CA . ALA A 1 95 ? -3.588 -9.308 -10.030 1.00 95.12 95 ALA A CA 1
ATOM 789 C C . ALA A 1 95 ? -5.072 -8.911 -9.931 1.00 95.12 95 ALA A C 1
ATOM 791 O O . ALA A 1 95 ? -5.713 -8.616 -10.937 1.00 95.12 95 ALA A O 1
ATOM 792 N N . ASN A 1 96 ? -5.622 -8.872 -8.713 1.00 91.62 96 ASN A N 1
ATOM 793 C CA . ASN A 1 96 ? -7.048 -8.674 -8.485 1.00 91.62 96 ASN A CA 1
ATOM 794 C C . ASN A 1 96 ? -7.322 -7.523 -7.520 1.00 91.62 96 ASN A C 1
ATOM 796 O O . ASN A 1 96 ? -6.496 -7.161 -6.680 1.00 91.62 96 ASN A O 1
ATOM 800 N N . LEU A 1 97 ? -8.515 -6.942 -7.647 1.00 91.69 97 LEU A N 1
ATOM 801 C CA . LEU A 1 97 ? -9.042 -6.004 -6.660 1.00 91.69 97 LEU A CA 1
ATOM 802 C C . LEU A 1 97 ? -9.372 -6.758 -5.362 1.00 91.69 97 LEU A C 1
ATOM 804 O O . LEU A 1 97 ? -9.903 -7.870 -5.434 1.00 91.69 97 LEU A O 1
ATOM 808 N N . PRO A 1 98 ? -9.104 -6.171 -4.182 1.00 93.31 98 PRO A N 1
ATOM 809 C CA . PRO A 1 98 ? -9.517 -6.785 -2.932 1.00 93.31 98 PRO A CA 1
ATOM 810 C C . PRO A 1 98 ? -11.040 -6.742 -2.792 1.00 93.31 98 PRO A C 1
ATOM 812 O O . PRO A 1 98 ? -11.683 -5.741 -3.116 1.00 93.31 98 PRO A O 1
ATOM 815 N N . GLN A 1 99 ? -11.616 -7.805 -2.241 1.00 94.06 99 GLN A N 1
ATOM 816 C CA . GLN A 1 99 ? -12.974 -7.766 -1.713 1.00 94.06 99 GLN A CA 1
ATOM 817 C C . GLN A 1 99 ? -12.980 -7.019 -0.379 1.00 94.06 99 GLN A C 1
ATOM 819 O O . GLN A 1 99 ? -12.109 -7.249 0.461 1.00 94.06 99 GLN A O 1
ATOM 824 N N . VAL A 1 100 ? -13.964 -6.142 -0.180 1.00 92.06 100 VAL A N 1
ATOM 825 C CA . VAL A 1 100 ? -14.150 -5.399 1.072 1.00 92.06 100 VAL A CA 1
ATOM 826 C C . VAL A 1 100 ? -15.282 -6.045 1.859 1.00 92.06 100 VAL A C 1
ATOM 828 O O . VAL A 1 100 ? -16.414 -6.106 1.383 1.00 92.06 100 VAL A O 1
ATOM 831 N N . ILE A 1 101 ? -14.974 -6.524 3.059 1.00 92.75 101 ILE A N 1
ATOM 832 C CA . ILE A 1 101 ? -15.926 -7.171 3.961 1.00 92.75 101 ILE A CA 1
ATOM 833 C C . ILE A 1 101 ? -16.025 -6.317 5.222 1.00 92.75 101 ILE A C 1
ATOM 835 O O . ILE A 1 101 ? -15.011 -6.023 5.856 1.00 92.75 101 ILE A O 1
ATOM 839 N N . ILE A 1 102 ? -17.244 -5.915 5.576 1.00 88.81 102 ILE A N 1
ATOM 840 C CA . ILE A 1 102 ? -17.530 -5.254 6.850 1.00 88.81 102 ILE A CA 1
ATOM 841 C C . ILE A 1 102 ? -17.954 -6.349 7.823 1.00 88.81 102 ILE A C 1
ATOM 843 O O . ILE A 1 102 ? -19.019 -6.945 7.670 1.00 88.81 102 ILE A O 1
ATOM 847 N N . ASP A 1 103 ? -17.085 -6.633 8.781 1.00 80.12 103 ASP A N 1
ATOM 848 C CA . ASP A 1 103 ? -17.323 -7.568 9.870 1.00 80.12 103 ASP A CA 1
ATOM 849 C C . ASP A 1 103 ? -18.026 -6.787 10.990 1.00 80.12 103 ASP A C 1
ATOM 851 O O . ASP A 1 103 ? -17.408 -5.995 11.712 1.00 80.12 103 ASP A O 1
ATOM 855 N N . ASN A 1 104 ? -19.355 -6.914 11.024 1.00 63.12 104 ASN A N 1
ATOM 856 C CA . ASN A 1 104 ? -20.182 -6.402 12.110 1.00 63.12 104 ASN A CA 1
ATOM 857 C C . ASN A 1 104 ? -20.273 -7.514 13.168 1.00 63.12 104 ASN A C 1
ATOM 859 O O . ASN A 1 104 ? -20.828 -8.566 12.833 1.00 63.12 104 ASN A O 1
ATOM 863 N N . PRO A 1 105 ? -19.723 -7.309 14.379 1.00 59.31 105 PRO A N 1
ATOM 864 C CA . PRO A 1 105 ? -19.796 -8.297 15.453 1.00 59.31 105 PRO A CA 1
ATOM 865 C C . PRO A 1 105 ? -21.237 -8.600 15.893 1.00 59.31 105 PRO A C 1
ATOM 867 O O . PRO A 1 105 ? -22.125 -7.731 15.713 1.00 59.31 105 PRO A O 1
#

Foldseek 3Di:
DDDDDPPPFDWDKDWAPPVDFPDKDKDWVVVCVVVVVVCVVVHPPCVCAVDFKDWDDPDPVLVVSCVVVVNPDDSVQKTWMWGRDPTIIMITIDSDGTDIDTDGD

Sequence (105 aa):
MDGAEPLTDTKKIVFKFEEGVLSYRNTDEGSLIKKLYYLDQHYDTAFYSEWTLFKVKHSDYLGWFLEDSSGIYESNKVEHYVFITPNEVIEIISANLPQVIIDNP

Radius of gyration: 16.69 Å; chains: 1; bounding box: 32×35×55 Å

Organism: NCBI:txid1179467

Secondary structure (DSSP, 8-state):
-------S---EEEEE-TT--SEEEEEEGGGGHHHHHHHHHHS-HHHHHS--EEEPSS-HHHHHHHHHTTTSS-TTT-EEEEEE-SSEEEEEEESSPPEEEEE--

pLDDT: mean 88.99, std 11.37, range [47.69, 97.94]